Protein AF-A0A9E4VZU3-F1 (afdb_monomer)

pLDDT: mean 95.47, std 5.41, range [58.88, 98.56]

Foldseek 3Di:
DDDDPDAAKQWDCPDPPDIDIFGFPFWPDWDDDPPWTWTWTQTDPFGTFTDTNSHTDDGPRCNCVVQCVVAVVVLVPDPADQDDDDDDCPPVSNVVNVVVDVSD

Radius of gyration: 16.82 Å; Cα contacts (8 Å, |Δi|>4): 149; chains: 1; bounding box: 40×30×43 Å

Mean predicted aligned error: 3.54 Å

Sequence (104 aa):
MDNPPDGNWHYELITPDLLQAENIDRVLYEGQTAYQHVRIHDAACFGRTLVLDDKTQSTEVDEFVYHEALVQPCMIAHPGPRAVFVAGGGEGATIREVLRHRSV

Secondary structure (DSSP, 8-state):
-PPPPSS-EEEEEEETTEEEEEEEEEEEEEEE-SS-EEEEEEETTTEEEEEETTEEEEETTTHHHHHHHHHHHHHHHSSS------S--TTSHHHHHHTTSTT-

Solvent-accessible surface area (backbone atoms only — not comparable to full-atom values): 6429 Å² total; per-residue (Å²): 130,81,74,80,73,92,75,51,69,50,68,32,76,79,45,102,89,38,76,49,75,46,51,46,78,45,78,79,45,74,50,79,56,100,86,47,42,40,37,34,29,36,30,80,87,42,39,51,32,40,29,46,70,68,36,81,75,43,32,66,73,55,40,63,64,57,34,46,66,68,41,49,64,61,58,71,71,41,98,68,54,60,78,84,88,77,89,78,53,92,87,41,57,52,54,56,56,54,64,70,42,82,62,83

Structure (mmCIF, N/CA/C/O backbone):
data_AF-A0A9E4VZU3-F1
#
_entry.id   AF-A0A9E4VZU3-F1
#
loop_
_atom_site.group_PDB
_atom_site.id
_atom_site.type_symbol
_atom_site.label_atom_id
_atom_site.label_alt_id
_atom_site.label_comp_id
_atom_site.label_asym_id
_atom_site.label_entity_id
_atom_site.label_seq_id
_atom_site.pdbx_PDB_ins_code
_atom_site.Cartn_x
_atom_site.Cartn_y
_atom_site.Cartn_z
_atom_site.occupancy
_atom_site.B_iso_or_equiv
_atom_site.auth_seq_id
_atom_site.auth_comp_id
_atom_site.auth_asym_id
_atom_site.auth_atom_id
_atom_site.pdbx_PDB_model_num
ATOM 1 N N . MET A 1 1 ? 24.525 12.976 -14.807 1.00 58.88 1 MET A N 1
ATOM 2 C CA . MET A 1 1 ? 23.833 12.005 -13.943 1.00 58.88 1 MET A CA 1
ATOM 3 C C . MET A 1 1 ? 24.092 10.657 -14.558 1.00 58.88 1 MET A C 1
ATOM 5 O O . MET A 1 1 ? 23.960 10.552 -15.773 1.00 58.88 1 MET A O 1
ATOM 9 N N . ASP A 1 2 ? 24.545 9.698 -13.764 1.00 77.69 2 ASP A N 1
ATOM 10 C CA . ASP A 1 2 ? 24.715 8.335 -14.253 1.00 77.69 2 ASP A CA 1
ATOM 11 C C . ASP A 1 2 ? 23.336 7.784 -14.616 1.00 77.69 2 ASP A C 1
ATOM 13 O O . ASP A 1 2 ? 22.355 8.038 -13.911 1.00 77.69 2 ASP A O 1
ATOM 17 N N . ASN A 1 3 ? 23.242 7.091 -15.749 1.00 77.12 3 ASN A N 1
ATOM 18 C CA . ASN A 1 3 ? 22.026 6.355 -16.064 1.00 77.12 3 ASN A CA 1
ATOM 19 C C . ASN A 1 3 ? 21.807 5.296 -14.974 1.00 77.12 3 ASN A C 1
ATOM 21 O O . ASN A 1 3 ? 22.793 4.741 -14.475 1.00 77.12 3 ASN A O 1
ATOM 25 N N . PRO A 1 4 ? 20.549 4.992 -14.609 1.00 79.50 4 PRO A N 1
ATOM 26 C CA . PRO A 1 4 ? 20.290 3.847 -13.755 1.00 79.50 4 PRO A CA 1
ATOM 27 C C . PRO A 1 4 ? 20.912 2.598 -14.401 1.00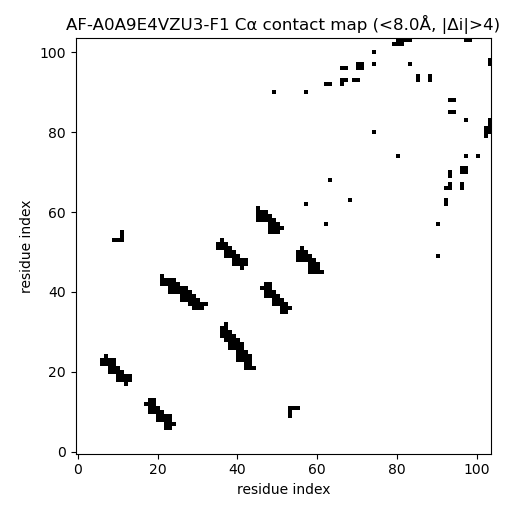 79.50 4 PRO A C 1
ATOM 29 O O . PRO A 1 4 ? 20.848 2.461 -15.627 1.00 79.50 4 PRO A O 1
ATOM 32 N N . PRO A 1 5 ? 21.552 1.717 -13.613 1.00 86.06 5 PRO A N 1
ATOM 33 C CA . PRO A 1 5 ? 22.106 0.484 -14.148 1.00 86.06 5 PRO A CA 1
ATOM 34 C C . PRO A 1 5 ? 21.006 -0.367 -14.786 1.00 86.06 5 PRO A C 1
ATOM 36 O O . PRO A 1 5 ? 19.828 -0.261 -14.425 1.00 86.06 5 PRO A O 1
ATOM 39 N N . ASP A 1 6 ? 21.404 -1.228 -15.721 1.00 87.81 6 ASP A N 1
ATOM 40 C CA . ASP A 1 6 ? 20.494 -2.177 -16.357 1.00 87.81 6 ASP A C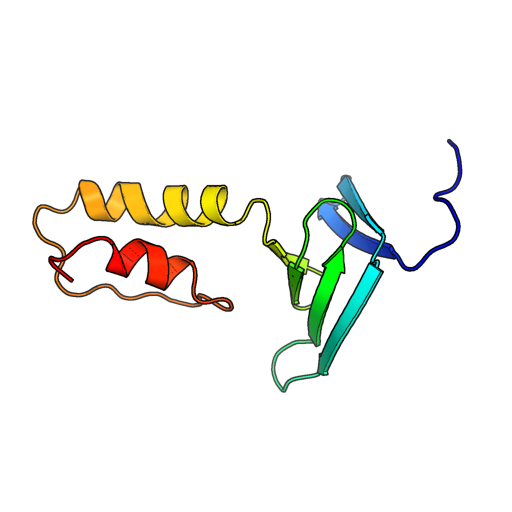A 1
ATOM 41 C C . ASP A 1 6 ? 19.750 -2.996 -15.295 1.00 87.81 6 ASP A C 1
ATOM 43 O O . ASP A 1 6 ? 20.337 -3.476 -14.322 1.00 87.81 6 ASP A O 1
ATOM 47 N N . GLY A 1 7 ? 18.441 -3.154 -15.471 1.00 89.38 7 GLY A N 1
ATOM 48 C CA . GLY A 1 7 ? 17.616 -3.879 -14.517 1.00 89.38 7 GLY A CA 1
ATOM 49 C C . GLY A 1 7 ? 16.128 -3.724 -14.777 1.00 89.38 7 GLY A C 1
ATOM 50 O O . GLY A 1 7 ? 15.704 -2.999 -15.678 1.00 89.38 7 GLY A O 1
ATOM 51 N N . ASN A 1 8 ? 15.336 -4.421 -13.969 1.00 93.88 8 ASN A N 1
ATOM 52 C CA . ASN A 1 8 ? 13.896 -4.232 -13.919 1.00 93.88 8 ASN A CA 1
ATOM 53 C C . ASN A 1 8 ? 13.596 -3.157 -12.874 1.00 93.88 8 ASN A C 1
ATOM 55 O O . ASN A 1 8 ? 13.940 -3.342 -11.713 1.00 93.88 8 ASN A O 1
ATOM 59 N N . TRP A 1 9 ? 13.004 -2.036 -13.270 1.00 95.19 9 TRP A N 1
ATOM 60 C CA . TRP A 1 9 ? 12.808 -0.888 -12.387 1.00 95.19 9 TRP A CA 1
ATOM 61 C C . TRP A 1 9 ? 11.322 -0.606 -12.177 1.00 95.19 9 TRP A C 1
ATOM 63 O O . TRP A 1 9 ? 10.563 -0.495 -13.140 1.00 95.19 9 TRP A O 1
ATOM 73 N N . HIS A 1 10 ? 10.921 -0.449 -10.917 1.00 95.69 10 HIS A N 1
ATOM 74 C CA . HIS A 1 10 ? 9.652 0.163 -10.538 1.00 95.69 10 HIS A CA 1
ATOM 75 C C . HIS A 1 10 ? 9.840 1.677 -10.512 1.00 95.69 10 HIS A C 1
ATOM 77 O O . HIS A 1 10 ? 10.739 2.162 -9.829 1.00 95.69 10 HIS A O 1
ATOM 83 N N . TYR A 1 11 ? 9.013 2.416 -11.249 1.00 95.19 11 TYR A N 1
ATOM 84 C CA . TYR A 1 11 ? 9.034 3.877 -11.281 1.00 95.19 11 TYR A CA 1
ATOM 85 C C . TYR A 1 11 ? 7.717 4.415 -10.743 1.00 95.19 11 TYR A C 1
ATOM 87 O O . TYR A 1 11 ? 6.652 4.080 -11.256 1.00 95.19 11 TYR A O 1
ATOM 95 N N . GLU A 1 12 ? 7.794 5.309 -9.766 1.00 96.19 12 GLU A N 1
ATOM 96 C CA . GLU A 1 12 ? 6.629 5.904 -9.136 1.00 96.19 12 GLU A CA 1
ATOM 97 C C . GLU A 1 12 ? 6.731 7.430 -9.124 1.00 96.19 12 GLU A C 1
ATOM 99 O O . GLU A 1 12 ? 7.599 8.023 -8.483 1.00 96.19 12 GLU A O 1
ATOM 104 N N . LEU A 1 13 ? 5.810 8.089 -9.829 1.00 95.12 13 LEU A N 1
ATOM 105 C CA . LEU A 1 13 ? 5.667 9.544 -9.777 1.00 95.12 13 LEU A CA 1
ATOM 106 C C . LEU A 1 13 ? 4.944 9.944 -8.485 1.00 95.12 13 LEU A C 1
ATOM 108 O O . LEU A 1 13 ? 3.720 9.847 -8.414 1.00 95.12 13 LEU A O 1
ATOM 112 N N . ILE A 1 14 ? 5.670 10.387 -7.465 1.00 94.94 14 ILE A N 1
ATOM 113 C CA . ILE A 1 14 ? 5.100 10.755 -6.160 1.00 94.94 14 ILE A CA 1
ATOM 114 C C . ILE A 1 14 ? 4.388 12.110 -6.249 1.00 94.94 14 ILE A C 1
ATOM 116 O O . ILE A 1 14 ? 3.249 12.262 -5.812 1.00 94.94 14 ILE A O 1
ATOM 120 N N . THR A 1 15 ? 5.039 13.088 -6.875 1.00 94.69 15 THR A N 1
ATOM 121 C CA . THR A 1 15 ? 4.475 14.406 -7.204 1.00 94.69 15 THR A CA 1
ATOM 122 C C . THR A 1 15 ? 4.909 14.788 -8.623 1.00 94.69 15 THR A C 1
ATOM 124 O O . THR A 1 15 ? 5.775 14.112 -9.177 1.00 94.69 15 THR A O 1
ATOM 127 N N . PRO A 1 16 ? 4.375 15.866 -9.234 1.00 95.19 16 PRO A N 1
ATOM 128 C CA . PRO A 1 16 ? 4.833 16.310 -10.555 1.00 95.19 16 PRO A CA 1
ATOM 129 C C . PRO A 1 16 ? 6.349 16.542 -10.660 1.00 95.19 16 PRO A C 1
ATOM 131 O O . PRO A 1 16 ? 6.903 16.414 -11.748 1.00 95.19 16 PRO A O 1
ATOM 134 N N . ASP A 1 17 ? 7.005 16.833 -9.534 1.00 97.19 17 ASP A N 1
ATOM 135 C CA . ASP A 1 17 ? 8.428 17.168 -9.456 1.00 97.19 17 ASP A CA 1
ATOM 136 C C . ASP A 1 17 ? 9.264 16.105 -8.712 1.00 97.1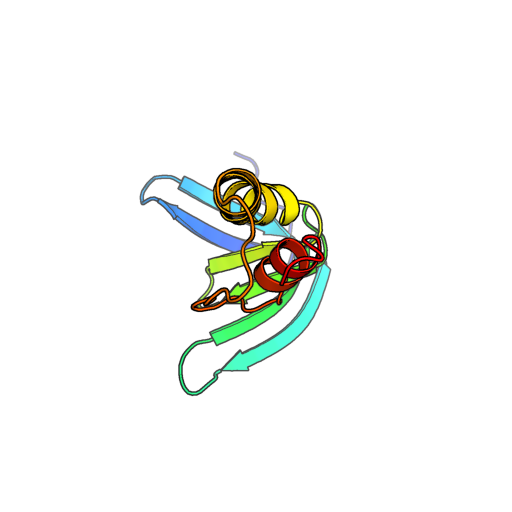9 17 ASP A C 1
ATOM 138 O O . ASP A 1 17 ? 10.464 16.294 -8.512 1.00 97.19 17 ASP A O 1
ATOM 142 N N . LEU A 1 18 ? 8.654 14.990 -8.281 1.00 96.12 18 LEU A N 1
ATOM 143 C CA . LEU A 1 18 ? 9.324 13.922 -7.534 1.00 96.12 18 LEU A CA 1
ATOM 144 C C . LEU A 1 18 ? 8.997 12.545 -8.115 1.00 96.12 18 LEU A C 1
ATOM 146 O O . LEU A 1 18 ? 7.858 12.083 -8.052 1.00 96.12 18 LEU A O 1
ATOM 150 N N . LEU A 1 19 ? 10.034 11.868 -8.606 1.00 95.19 19 LEU A N 1
ATOM 151 C CA . LEU A 1 19 ? 10.008 10.471 -9.027 1.00 95.19 19 LEU A CA 1
ATOM 152 C C . LEU A 1 19 ? 10.828 9.633 -8.043 1.00 95.19 19 LEU A C 1
ATOM 154 O O . LEU A 1 19 ? 11.958 9.998 -7.715 1.00 95.19 19 LEU A O 1
ATOM 158 N N . GLN A 1 20 ? 10.284 8.496 -7.630 1.00 94.88 20 GLN A N 1
ATOM 159 C CA . GLN A 1 20 ? 11.015 7.446 -6.931 1.00 94.88 20 GLN A CA 1
ATOM 160 C C . GLN A 1 20 ? 11.203 6.258 -7.876 1.00 94.88 20 GLN A C 1
ATOM 162 O O . GLN A 1 20 ? 10.304 5.932 -8.650 1.00 94.88 20 GLN A O 1
ATOM 167 N N . ALA A 1 21 ? 12.377 5.629 -7.842 1.00 94.44 21 ALA A N 1
ATOM 168 C CA . ALA A 1 21 ?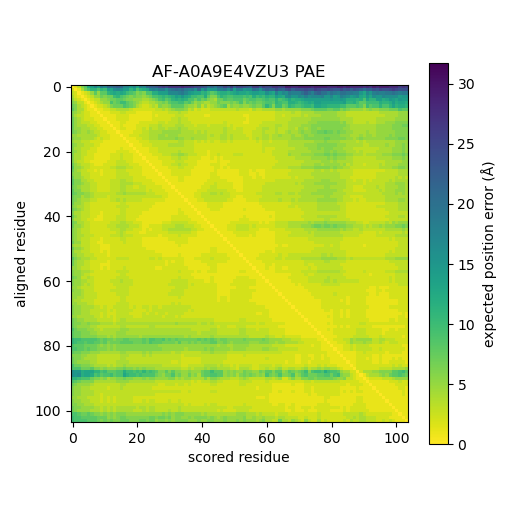 12.657 4.445 -8.641 1.00 94.44 21 ALA A CA 1
ATOM 169 C C . ALA A 1 21 ? 13.443 3.414 -7.834 1.00 94.44 21 ALA A C 1
ATOM 171 O O . ALA A 1 21 ? 14.367 3.774 -7.103 1.00 94.44 21 ALA A O 1
ATOM 172 N N . GLU A 1 22 ? 13.100 2.141 -8.000 1.00 94.69 22 GLU A N 1
ATOM 173 C CA . GLU A 1 22 ? 13.742 1.031 -7.299 1.00 94.69 22 GLU A CA 1
ATOM 174 C C . GLU A 1 22 ? 13.906 -0.185 -8.214 1.00 94.69 22 GLU A C 1
ATOM 176 O O . GLU A 1 22 ? 13.066 -0.444 -9.077 1.00 94.69 22 GLU A O 1
ATOM 181 N N . ASN A 1 23 ? 14.997 -0.929 -8.032 1.00 96.25 23 ASN A N 1
ATOM 182 C CA . ASN A 1 23 ? 15.220 -2.175 -8.752 1.00 96.25 23 ASN A CA 1
ATOM 183 C C . ASN A 1 23 ? 14.361 -3.309 -8.167 1.00 96.25 23 ASN A C 1
ATOM 185 O O . ASN A 1 23 ? 14.292 -3.492 -6.950 1.00 96.25 23 ASN A O 1
ATOM 189 N N . ILE A 1 24 ? 13.729 -4.070 -9.053 1.00 97.44 24 ILE A N 1
ATOM 190 C CA . ILE A 1 24 ? 12.887 -5.217 -8.743 1.00 97.44 24 ILE A CA 1
ATOM 191 C C . ILE A 1 24 ? 13.711 -6.492 -8.923 1.00 97.44 24 ILE A C 1
ATOM 193 O O . ILE A 1 24 ? 14.076 -6.843 -10.049 1.00 97.44 24 ILE A O 1
ATOM 197 N N . ASP A 1 25 ? 13.894 -7.243 -7.839 1.00 96.75 25 ASP A N 1
ATOM 198 C CA . ASP A 1 25 ? 14.599 -8.527 -7.863 1.00 96.75 25 ASP A CA 1
ATOM 199 C C . ASP A 1 25 ? 13.754 -9.612 -8.539 1.00 96.75 25 ASP A C 1
ATOM 201 O O . ASP A 1 25 ? 14.242 -10.401 -9.352 1.00 96.75 25 ASP A O 1
ATOM 205 N N . ARG A 1 26 ? 12.458 -9.673 -8.199 1.00 97.44 26 ARG A N 1
ATOM 206 C CA . ARG A 1 26 ? 11.501 -10.602 -8.819 1.00 97.44 26 ARG A CA 1
ATOM 207 C C . ARG A 1 26 ? 10.057 -10.153 -8.657 1.00 97.44 26 ARG A C 1
ATOM 209 O O . ARG A 1 26 ? 9.663 -9.640 -7.615 1.00 97.44 26 ARG A O 1
ATOM 216 N N . VAL A 1 27 ? 9.237 -10.461 -9.658 1.00 98.25 27 VAL A N 1
ATOM 217 C CA . VAL A 1 27 ? 7.778 -10.324 -9.584 1.00 98.25 27 VAL A CA 1
ATOM 218 C C . VAL A 1 27 ? 7.179 -11.645 -9.104 1.00 98.25 27 VAL A C 1
ATOM 220 O O . VAL A 1 27 ? 7.477 -12.706 -9.649 1.00 98.25 27 VAL A O 1
ATOM 223 N N . LEU A 1 28 ? 6.351 -11.583 -8.065 1.00 98.38 28 LEU A N 1
ATOM 224 C CA . LEU A 1 28 ? 5.686 -12.742 -7.461 1.00 98.38 28 LEU A CA 1
ATOM 225 C C . LEU A 1 28 ? 4.275 -12.929 -8.003 1.00 98.38 28 LEU A C 1
ATOM 227 O O . LEU A 1 28 ? 3.801 -14.054 -8.146 1.00 98.38 28 LEU A O 1
ATOM 231 N N . TYR A 1 29 ? 3.604 -11.816 -8.275 1.00 98.25 29 TYR A N 1
ATOM 232 C CA . TYR A 1 29 ? 2.271 -11.786 -8.841 1.00 98.25 29 TYR A CA 1
ATOM 233 C C . TYR A 1 29 ? 2.076 -10.489 -9.618 1.00 98.25 29 TYR A C 1
ATOM 235 O O . TYR A 1 29 ? 2.510 -9.427 -9.175 1.00 98.25 29 TYR A O 1
ATOM 243 N N . GLU A 1 30 ? 1.383 -10.577 -10.745 1.00 98.31 30 GLU A N 1
ATOM 244 C CA . GLU A 1 30 ? 0.950 -9.426 -11.522 1.00 98.31 30 GLU A CA 1
ATOM 245 C C . GLU A 1 30 ? -0.364 -9.760 -12.224 1.00 98.31 30 GLU A C 1
ATOM 247 O O . GLU A 1 30 ? -0.521 -10.852 -12.777 1.00 98.31 30 GLU A O 1
ATOM 252 N N . GLY A 1 31 ? -1.327 -8.844 -12.182 1.00 98.38 31 GLY A N 1
ATOM 253 C CA . GLY A 1 31 ? -2.613 -9.067 -12.821 1.00 98.38 31 GLY A CA 1
ATOM 254 C C . GLY A 1 31 ? -3.528 -7.853 -12.803 1.00 98.38 31 GLY A C 1
ATOM 255 O O . GLY A 1 31 ? -3.504 -7.032 -11.889 1.00 98.38 31 GLY A O 1
ATOM 256 N N . GLN A 1 32 ? -4.391 -7.778 -13.812 1.00 98.56 32 GLN A N 1
ATOM 257 C CA . GLN A 1 32 ? -5.465 -6.796 -13.880 1.00 98.56 32 GLN A CA 1
ATOM 258 C C . GLN A 1 32 ? -6.717 -7.344 -13.190 1.00 98.56 32 GLN A C 1
ATOM 260 O O . GLN A 1 32 ? -7.222 -8.409 -13.549 1.00 98.56 32 GLN A O 1
ATOM 265 N N . THR A 1 33 ? -7.248 -6.601 -12.224 1.00 97.38 33 THR A N 1
ATOM 266 C CA . THR A 1 33 ? -8.562 -6.881 -11.628 1.00 97.38 33 THR A CA 1
ATOM 267 C C . THR A 1 33 ? -9.649 -6.045 -12.307 1.00 97.38 33 THR A C 1
ATOM 269 O O . THR A 1 33 ? -9.365 -5.194 -13.152 1.00 97.38 33 THR A O 1
ATOM 272 N N . ALA A 1 34 ? -10.907 -6.233 -11.900 1.00 98.19 34 ALA A N 1
ATOM 273 C CA . ALA A 1 34 ? -12.008 -5.365 -12.327 1.00 98.19 34 ALA A CA 1
ATOM 274 C C . ALA A 1 34 ? -11.853 -3.897 -11.874 1.00 98.19 34 ALA A C 1
ATOM 276 O O . ALA A 1 34 ? -12.583 -3.043 -12.368 1.00 98.19 34 ALA A O 1
ATOM 277 N N . TYR A 1 35 ? -10.939 -3.613 -10.938 1.00 97.19 35 TYR A N 1
ATOM 278 C CA . TYR A 1 35 ? -10.802 -2.300 -10.305 1.00 97.19 35 TYR A CA 1
ATOM 279 C C . TYR A 1 35 ? -9.466 -1.619 -10.602 1.00 97.19 35 TYR A C 1
ATOM 281 O O . TYR A 1 35 ? -9.442 -0.411 -10.783 1.00 97.19 35 TYR A O 1
ATOM 289 N N . GLN A 1 36 ? -8.376 -2.387 -10.628 1.00 97.56 36 GLN A N 1
ATOM 290 C CA . GLN A 1 36 ? -7.006 -1.866 -10.666 1.00 97.56 36 GLN A CA 1
ATOM 291 C C . GLN A 1 36 ? -6.004 -2.933 -11.110 1.00 97.56 36 GLN A C 1
ATOM 293 O O . GLN A 1 36 ? -6.269 -4.142 -11.001 1.00 97.56 36 GLN A O 1
ATOM 298 N N . HIS A 1 37 ? -4.856 -2.478 -11.589 1.00 98.25 37 HIS A N 1
ATOM 299 C CA . HIS A 1 37 ? -3.678 -3.295 -11.818 1.00 98.25 37 HIS A CA 1
ATOM 300 C C . HIS A 1 37 ? -2.998 -3.605 -10.481 1.00 98.25 37 HIS A C 1
ATOM 302 O O . HIS A 1 37 ? -2.788 -2.710 -9.669 1.00 98.25 37 HIS A O 1
ATOM 308 N N . VAL A 1 38 ? -2.665 -4.871 -10.237 1.00 98.12 38 VAL A N 1
ATOM 309 C CA . VAL A 1 38 ? -2.050 -5.339 -8.991 1.00 98.12 38 VAL A CA 1
ATOM 310 C C . VAL A 1 38 ? -0.712 -5.979 -9.314 1.00 98.12 38 VAL A C 1
ATOM 312 O O . VAL A 1 38 ? -0.655 -6.888 -10.142 1.00 98.12 38 VAL A O 1
ATOM 315 N N . ARG A 1 39 ? 0.344 -5.580 -8.602 1.00 97.94 39 ARG A N 1
ATOM 316 C CA . ARG A 1 39 ? 1.652 -6.241 -8.640 1.00 97.94 39 ARG A CA 1
ATOM 317 C C . ARG A 1 39 ? 2.161 -6.474 -7.221 1.00 97.94 39 ARG A C 1
ATOM 319 O O . ARG A 1 39 ? 2.098 -5.588 -6.377 1.00 97.94 39 ARG A O 1
ATOM 326 N N . ILE A 1 40 ? 2.693 -7.666 -6.977 1.00 98.19 40 ILE A N 1
ATOM 327 C CA . ILE A 1 40 ? 3.464 -7.996 -5.779 1.00 98.19 40 ILE A CA 1
ATOM 328 C C . ILE A 1 40 ? 4.853 -8.401 -6.251 1.00 98.19 40 ILE A C 1
ATOM 330 O O . ILE A 1 40 ? 4.990 -9.320 -7.064 1.00 98.19 40 ILE A O 1
ATOM 334 N N . HIS A 1 41 ? 5.878 -7.721 -5.762 1.00 98.25 41 HIS A N 1
ATOM 335 C CA . HIS A 1 41 ? 7.262 -7.981 -6.139 1.00 98.25 41 HIS A CA 1
ATOM 336 C C . HIS A 1 41 ? 8.184 -7.859 -4.926 1.00 98.25 41 HIS A C 1
ATOM 338 O O . HIS A 1 41 ? 7.808 -7.246 -3.934 1.00 98.25 41 HIS A O 1
ATOM 344 N N . ASP A 1 42 ? 9.368 -8.459 -5.001 1.00 98.38 42 ASP A N 1
ATOM 345 C CA . ASP A 1 42 ? 10.438 -8.200 -4.038 1.00 98.38 42 ASP A CA 1
ATOM 346 C C . ASP A 1 42 ? 11.393 -7.165 -4.663 1.00 98.38 42 ASP A C 1
ATOM 348 O O . ASP A 1 42 ? 11.782 -7.311 -5.829 1.00 98.38 42 ASP A O 1
ATOM 352 N N . ALA A 1 43 ? 11.710 -6.110 -3.914 1.00 96.62 43 ALA A N 1
ATOM 353 C CA . ALA A 1 43 ? 12.532 -4.980 -4.335 1.00 96.62 43 ALA A CA 1
ATOM 354 C C . ALA A 1 43 ? 13.794 -4.841 -3.468 1.00 96.62 43 ALA A C 1
ATOM 356 O O . ALA A 1 43 ? 13.807 -5.227 -2.295 1.00 96.62 43 ALA A O 1
ATOM 357 N N . ALA A 1 44 ? 14.854 -4.282 -4.054 1.00 94.31 44 ALA A N 1
ATOM 358 C CA . ALA A 1 44 ? 16.201 -4.340 -3.488 1.00 94.31 44 ALA A CA 1
ATOM 359 C C . ALA A 1 44 ? 16.381 -3.575 -2.159 1.00 94.31 44 ALA A C 1
ATOM 361 O O . ALA A 1 44 ? 17.234 -3.939 -1.347 1.00 94.31 44 ALA A O 1
ATOM 362 N N . CYS A 1 45 ? 15.614 -2.508 -1.932 1.00 94.75 45 CYS A N 1
ATOM 363 C CA . CYS A 1 45 ? 15.702 -1.648 -0.751 1.00 94.75 45 CYS A CA 1
ATOM 364 C C . CYS A 1 45 ? 14.564 -1.911 0.244 1.00 94.75 45 CYS A C 1
ATOM 366 O O . CYS A 1 45 ? 14.798 -1.864 1.452 1.00 94.75 45 CYS A O 1
ATOM 368 N N . PHE A 1 46 ? 13.351 -2.174 -0.249 1.00 96.88 46 PHE A N 1
ATOM 369 C CA . PHE A 1 46 ? 12.134 -2.199 0.570 1.00 96.88 46 PHE A CA 1
ATOM 370 C C . PHE A 1 46 ? 11.497 -3.589 0.748 1.00 96.88 46 PHE A C 1
ATOM 372 O O . PHE A 1 46 ? 10.485 -3.731 1.439 1.00 96.88 46 PHE A O 1
ATOM 379 N N . GLY A 1 47 ? 12.123 -4.638 0.207 1.00 97.69 47 GLY A N 1
ATOM 380 C CA . GLY A 1 47 ? 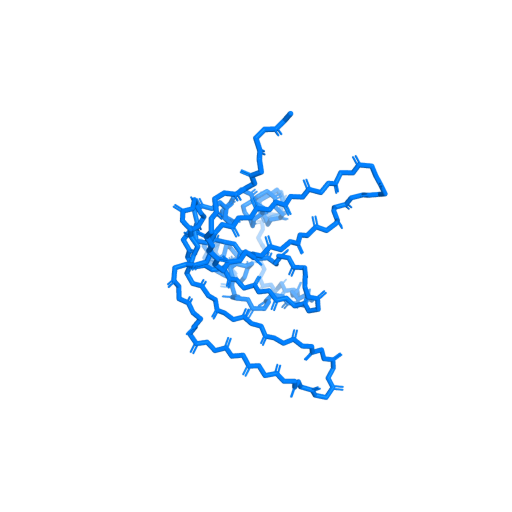11.667 -6.016 0.381 1.00 97.69 47 GLY A CA 1
ATOM 381 C C . GLY A 1 47 ? 10.377 -6.285 -0.388 1.00 97.69 47 GLY A C 1
ATOM 382 O O . GLY A 1 47 ? 10.216 -5.824 -1.518 1.00 97.69 47 GLY A O 1
ATOM 383 N N . ARG A 1 48 ? 9.459 -7.071 0.184 1.00 98.06 48 ARG A N 1
ATOM 384 C CA . ARG A 1 48 ? 8.184 -7.354 -0.481 1.00 98.06 48 ARG A CA 1
ATOM 385 C C . ARG A 1 48 ? 7.294 -6.115 -0.551 1.00 98.06 48 ARG A C 1
ATOM 387 O O . ARG A 1 48 ? 6.885 -5.590 0.480 1.00 98.06 48 ARG A O 1
ATOM 394 N N . THR A 1 49 ? 6.890 -5.745 -1.761 1.00 98.00 49 THR A N 1
ATOM 395 C CA . THR A 1 49 ? 6.111 -4.537 -2.043 1.00 98.00 49 THR A CA 1
ATOM 396 C C . THR A 1 49 ? 4.782 -4.875 -2.718 1.00 98.00 49 THR A C 1
ATOM 398 O O . THR A 1 49 ? 4.740 -5.620 -3.703 1.00 98.00 49 THR A O 1
ATOM 401 N N . LEU A 1 50 ? 3.687 -4.306 -2.197 1.00 97.88 50 LEU A N 1
ATOM 402 C CA . LEU A 1 50 ? 2.373 -4.275 -2.845 1.00 97.88 50 LEU A CA 1
ATOM 403 C C . LEU A 1 50 ? 2.241 -2.987 -3.663 1.00 97.88 50 LEU A C 1
ATOM 405 O O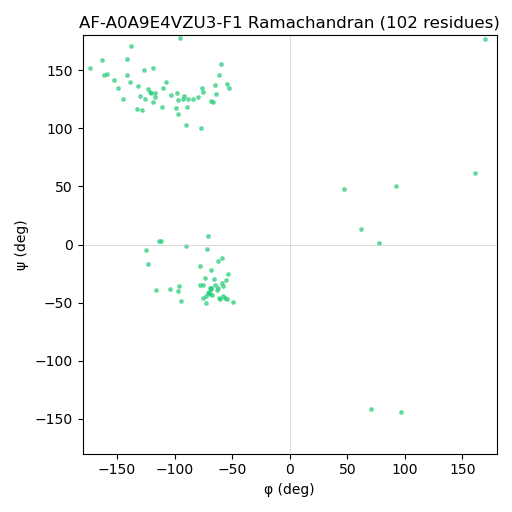 . LEU A 1 50 ? 2.358 -1.887 -3.124 1.00 97.88 50 LEU A O 1
ATOM 409 N N . VAL A 1 51 ? 1.932 -3.129 -4.949 1.00 97.56 51 VAL A N 1
ATOM 410 C CA . VAL A 1 51 ? 1.710 -2.017 -5.877 1.00 97.56 51 VAL A CA 1
ATOM 411 C C . VAL A 1 51 ? 0.324 -2.128 -6.501 1.00 97.56 51 VAL A C 1
ATOM 413 O O . VAL A 1 51 ? -0.064 -3.199 -6.976 1.00 97.56 51 VAL A O 1
ATOM 416 N N . LEU A 1 52 ? -0.399 -1.009 -6.525 1.00 97.56 52 LEU A N 1
ATOM 417 C CA . LEU A 1 52 ? -1.709 -0.860 -7.156 1.00 97.56 52 LEU A CA 1
ATOM 418 C C . LEU A 1 52 ? -1.674 0.319 -8.130 1.00 97.56 52 LEU A C 1
ATOM 420 O O . LEU A 1 52 ? -1.293 1.411 -7.724 1.00 97.56 52 LEU A O 1
ATOM 424 N N . ASP A 1 53 ? -2.030 0.104 -9.399 1.00 96.75 53 ASP A N 1
ATOM 425 C CA . ASP A 1 53 ? -1.976 1.130 -10.462 1.00 96.75 53 ASP A CA 1
ATOM 426 C C . ASP A 1 53 ? -0.644 1.913 -10.475 1.00 96.75 53 ASP A C 1
ATOM 428 O O . ASP A 1 53 ? -0.605 3.144 -10.488 1.00 96.75 53 ASP A O 1
ATOM 432 N N . ASP A 1 54 ? 0.463 1.166 -10.407 1.00 95.25 54 ASP A N 1
ATOM 433 C CA . ASP A 1 54 ? 1.844 1.668 -10.344 1.00 95.25 54 ASP A CA 1
ATOM 434 C C . ASP A 1 54 ? 2.172 2.535 -9.108 1.00 95.25 54 ASP A C 1
ATOM 436 O O . ASP A 1 54 ? 3.232 3.160 -9.044 1.00 95.25 54 ASP A O 1
ATOM 440 N N . LYS A 1 55 ? 1.302 2.537 -8.089 1.00 96.44 55 LYS A N 1
ATOM 441 C CA . LYS A 1 55 ? 1.518 3.194 -6.794 1.00 96.44 55 LYS A CA 1
ATOM 442 C C . LYS A 1 55 ? 1.872 2.207 -5.702 1.00 96.44 55 LYS A C 1
ATOM 444 O O . LYS A 1 55 ? 1.130 1.247 -5.463 1.00 96.44 55 LYS A O 1
ATOM 449 N N . THR A 1 56 ? 2.959 2.478 -4.995 1.00 96.56 56 THR A N 1
ATOM 450 C CA . THR A 1 56 ? 3.365 1.684 -3.838 1.00 96.56 56 THR A CA 1
ATOM 451 C C . THR A 1 56 ? 2.336 1.863 -2.727 1.00 96.56 56 THR A C 1
ATOM 453 O O . THR A 1 56 ? 2.046 2.983 -2.317 1.00 96.56 56 THR A O 1
ATOM 456 N N . GLN A 1 57 ? 1.750 0.760 -2.264 1.00 96.75 57 GLN A N 1
ATOM 457 C CA . GLN A 1 57 ? 0.778 0.776 -1.168 1.00 96.75 57 GLN A CA 1
ATOM 458 C C . GLN A 1 57 ? 1.428 0.446 0.170 1.00 96.75 57 GLN A C 1
ATOM 460 O O . GLN A 1 57 ? 1.102 1.057 1.181 1.00 96.75 57 GLN A O 1
ATOM 465 N N . SER A 1 58 ? 2.344 -0.522 0.170 1.00 96.94 58 SER A N 1
ATOM 466 C CA . SER A 1 58 ? 3.016 -1.002 1.372 1.00 96.94 58 SER A CA 1
ATOM 467 C C . SER A 1 58 ? 4.285 -1.748 1.000 1.00 96.94 58 SER A C 1
ATOM 469 O O . SER A 1 58 ? 4.309 -2.462 -0.008 1.00 96.94 58 SER A O 1
ATOM 471 N N . THR A 1 59 ? 5.305 -1.638 1.849 1.00 97.75 59 THR A N 1
ATOM 472 C CA . THR A 1 59 ? 6.551 -2.398 1.730 1.00 97.75 59 THR A CA 1
ATOM 473 C C . THR A 1 59 ? 6.862 -3.128 3.034 1.00 97.75 59 THR A C 1
ATOM 475 O O . THR A 1 59 ? 6.498 -2.675 4.117 1.00 97.75 59 THR A O 1
ATOM 478 N N . GLU A 1 60 ? 7.530 -4.274 2.947 1.00 97.38 60 GLU A N 1
ATOM 479 C CA . GLU A 1 60 ? 7.891 -5.096 4.106 1.00 97.38 60 GLU A CA 1
ATOM 480 C C . GLU A 1 60 ? 8.744 -4.340 5.133 1.00 97.38 60 GLU A C 1
ATOM 482 O O . GLU A 1 60 ? 8.601 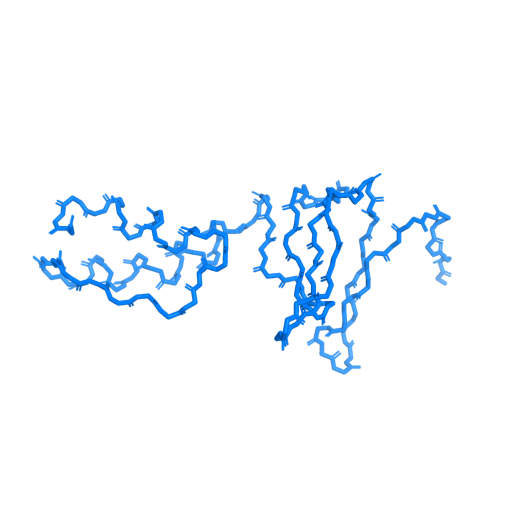-4.558 6.336 1.00 97.38 60 GLU A O 1
ATOM 487 N N . VAL A 1 61 ? 9.632 -3.462 4.665 1.00 97.88 61 VAL A N 1
ATOM 488 C CA . VAL A 1 61 ? 10.621 -2.803 5.525 1.00 97.88 61 VAL A CA 1
ATOM 489 C C . VAL A 1 61 ? 10.021 -1.655 6.335 1.00 97.88 61 VAL A C 1
ATOM 491 O O . VAL A 1 61 ? 10.455 -1.437 7.467 1.00 97.88 61 VAL A O 1
ATOM 494 N N . ASP A 1 62 ? 9.052 -0.914 5.792 1.00 97.56 62 ASP A N 1
ATOM 495 C CA . ASP A 1 62 ? 8.624 0.370 6.366 1.00 97.56 62 ASP A CA 1
ATOM 496 C C . ASP A 1 62 ? 7.127 0.504 6.678 1.00 97.56 62 ASP A C 1
ATOM 498 O O . ASP A 1 62 ? 6.733 1.492 7.304 1.00 97.56 62 ASP A O 1
ATOM 502 N N . GLU A 1 63 ? 6.293 -0.486 6.340 1.00 97.69 63 GLU A N 1
ATOM 503 C CA . GLU A 1 63 ? 4.835 -0.383 6.507 1.00 97.69 63 GLU A CA 1
ATOM 504 C C . GLU A 1 63 ? 4.400 -0.054 7.940 1.00 97.69 63 GLU A C 1
ATOM 506 O O . GLU A 1 63 ? 3.407 0.649 8.146 1.00 97.69 63 GLU A O 1
ATOM 511 N N . PHE A 1 64 ? 5.177 -0.489 8.939 1.00 97.69 64 PHE A N 1
ATOM 512 C CA . PHE A 1 64 ? 4.888 -0.225 10.347 1.00 97.69 64 PHE A CA 1
ATOM 513 C C . PHE A 1 64 ? 4.821 1.280 10.649 1.00 97.69 64 PHE A C 1
ATOM 515 O O . PHE A 1 64 ? 4.010 1.697 11.474 1.00 97.69 64 PHE A O 1
ATOM 522 N N . VAL A 1 65 ? 5.615 2.108 9.955 1.00 98.31 65 VAL A N 1
ATOM 523 C CA . VAL A 1 65 ? 5.640 3.565 10.154 1.00 98.31 65 VAL A CA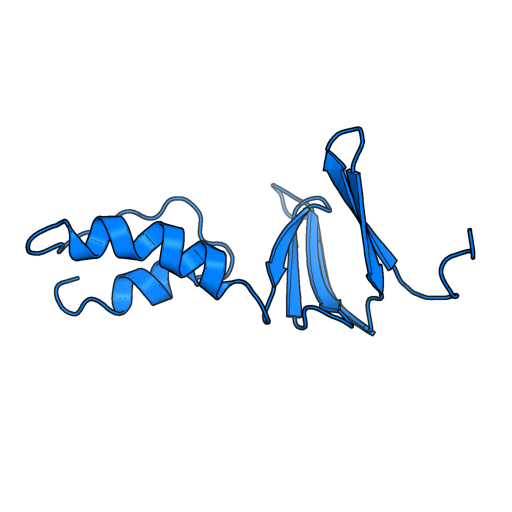 1
ATOM 524 C C . VAL A 1 65 ? 4.271 4.160 9.847 1.00 98.31 65 VAL A C 1
ATOM 526 O O . VAL A 1 65 ? 3.754 4.961 10.625 1.00 98.31 65 VAL A O 1
ATOM 529 N N . TYR A 1 66 ? 3.664 3.749 8.733 1.00 97.44 66 TYR A N 1
ATOM 530 C CA . TYR A 1 66 ? 2.341 4.212 8.336 1.00 97.44 66 TYR A CA 1
ATOM 531 C C . TYR A 1 66 ? 1.248 3.605 9.221 1.00 97.44 66 TYR A C 1
ATOM 533 O O . TYR A 1 66 ? 0.416 4.332 9.766 1.00 97.44 66 TYR A O 1
ATOM 541 N N . HIS A 1 67 ? 1.258 2.283 9.407 1.00 97.88 67 HIS A N 1
ATOM 542 C CA . HIS A 1 67 ? 0.168 1.582 10.083 1.00 97.88 67 HIS A CA 1
ATOM 543 C C . HIS A 1 67 ? 0.091 1.875 11.579 1.00 97.88 67 HIS A C 1
ATOM 545 O O . HIS A 1 67 ? -1.007 2.088 12.100 1.00 97.88 67 HIS A O 1
ATOM 551 N N . GLU A 1 68 ? 1.226 1.944 12.278 1.00 98.25 68 GLU A N 1
ATOM 552 C CA . GLU A 1 68 ? 1.226 2.304 13.696 1.00 98.25 68 GLU A CA 1
ATOM 553 C C . GLU A 1 68 ? 0.803 3.763 13.889 1.00 98.25 68 GLU A C 1
ATOM 555 O O . GLU A 1 68 ? -0.037 4.048 14.746 1.00 98.25 68 GLU A O 1
ATOM 560 N N . ALA A 1 69 ? 1.309 4.685 13.063 1.00 98.25 69 ALA A N 1
ATOM 561 C CA . ALA A 1 69 ? 0.944 6.099 13.145 1.00 98.25 69 ALA A CA 1
ATOM 562 C C . ALA A 1 69 ? -0.535 6.348 12.810 1.00 98.25 69 ALA A C 1
ATOM 564 O O . ALA A 1 69 ? -1.162 7.219 13.415 1.00 98.25 69 ALA A O 1
ATOM 565 N N . LEU A 1 70 ? -1.106 5.579 11.880 1.00 97.31 70 LEU A N 1
ATOM 566 C CA . LEU A 1 70 ? -2.517 5.668 11.517 1.00 97.31 70 LEU A CA 1
ATOM 567 C C . LEU A 1 70 ? -3.435 5.129 12.625 1.00 97.31 70 LEU A C 1
ATOM 569 O O . LEU A 1 70 ? -4.482 5.713 12.897 1.00 97.31 70 LEU A O 1
ATOM 573 N N . VAL A 1 71 ? -3.066 4.008 13.254 1.00 98.12 71 VAL A N 1
ATOM 574 C CA . VAL A 1 71 ? -3.961 3.261 14.154 1.00 98.12 71 VAL A CA 1
ATOM 575 C C . VAL A 1 71 ? -3.782 3.643 15.621 1.00 98.12 71 VAL A C 1
ATOM 577 O O . VAL A 1 71 ? -4.767 3.893 16.326 1.00 98.12 71 VAL A O 1
ATOM 580 N N . GLN A 1 72 ? -2.542 3.674 16.113 1.00 98.31 72 GLN A N 1
ATOM 581 C CA . GLN A 1 72 ? -2.267 3.729 17.550 1.00 98.31 72 GLN A CA 1
ATOM 582 C C . GLN A 1 72 ? -2.793 5.004 18.235 1.00 98.31 72 GLN A C 1
ATOM 584 O O . GLN A 1 72 ? -3.365 4.871 19.321 1.00 98.31 72 GLN A O 1
ATOM 589 N N . PRO A 1 73 ? -2.717 6.216 17.640 1.00 98.25 73 PRO A N 1
ATOM 590 C CA . PRO A 1 73 ? -3.248 7.420 18.282 1.00 98.25 73 PRO A CA 1
ATOM 591 C C . PRO A 1 73 ? -4.742 7.322 18.618 1.00 98.25 73 PRO A C 1
ATOM 593 O O . PRO A 1 73 ? -5.148 7.655 19.731 1.00 98.25 73 PRO A O 1
ATOM 596 N N . CYS A 1 74 ? -5.562 6.818 17.690 1.00 96.81 74 CYS A N 1
ATOM 597 C CA . CYS A 1 74 ? -7.000 6.656 17.910 1.00 96.81 74 CYS A CA 1
ATOM 598 C C . CYS A 1 74 ? -7.303 5.560 18.938 1.00 96.81 74 CYS A C 1
ATOM 600 O O . CYS A 1 74 ? -8.152 5.751 19.811 1.00 96.81 74 CYS A O 1
ATOM 602 N N . MET A 1 75 ? -6.599 4.429 18.854 1.00 98.00 75 MET A N 1
ATOM 603 C CA . MET A 1 75 ? -6.835 3.283 19.733 1.00 98.00 75 MET A CA 1
ATOM 604 C C . MET A 1 75 ? -6.435 3.558 21.187 1.00 98.00 75 MET A C 1
ATOM 606 O O . MET A 1 75 ? -7.152 3.149 22.096 1.00 98.00 75 MET A O 1
ATOM 610 N N . ILE A 1 76 ? -5.340 4.293 21.414 1.00 97.31 76 ILE A N 1
ATOM 611 C CA . ILE A 1 76 ? -4.867 4.661 22.759 1.00 97.31 76 ILE A CA 1
ATOM 612 C C . ILE A 1 76 ? -5.736 5.769 23.376 1.00 97.31 76 ILE A C 1
ATOM 614 O O . ILE A 1 76 ? -5.954 5.779 24.587 1.00 97.31 76 ILE A O 1
ATOM 618 N N . ALA A 1 77 ? -6.247 6.703 22.566 1.00 97.81 77 ALA A N 1
ATOM 619 C CA . ALA A 1 77 ? -7.082 7.800 23.057 1.00 97.81 77 ALA A CA 1
ATOM 620 C C . ALA A 1 77 ? -8.500 7.352 23.455 1.00 97.81 77 ALA A C 1
ATOM 622 O O . ALA A 1 77 ? -9.125 7.969 24.321 1.00 97.81 77 ALA A O 1
ATOM 623 N N . HIS A 1 78 ? -9.029 6.294 22.833 1.00 97.00 78 HIS A N 1
ATOM 624 C CA . HIS A 1 78 ? -10.348 5.769 23.168 1.00 97.00 78 HIS A CA 1
ATOM 625 C C . HIS A 1 78 ? -10.277 4.886 24.433 1.00 97.00 78 HIS A C 1
ATOM 627 O O . HIS A 1 78 ? -9.540 3.905 24.450 1.00 97.00 78 HIS A O 1
ATOM 633 N N . PRO A 1 79 ? -11.097 5.113 25.477 1.00 94.88 79 PRO A N 1
ATOM 634 C CA . PRO A 1 79 ? -10.975 4.419 26.772 1.00 94.88 79 PRO A CA 1
ATOM 635 C C . PRO A 1 79 ? -11.364 2.922 26.772 1.00 94.88 79 PRO A C 1
ATOM 637 O O . PRO A 1 79 ? -11.463 2.308 27.830 1.00 94.88 79 PRO A O 1
ATOM 640 N N . GLY A 1 80 ? -11.630 2.325 25.610 1.00 96.06 80 GLY A N 1
ATOM 641 C CA . GLY A 1 80 ? -12.172 0.965 25.494 1.00 96.06 80 GLY A CA 1
ATOM 642 C C . GLY A 1 80 ? -12.811 0.688 24.132 1.00 96.06 80 GLY A C 1
ATOM 643 O O . GLY A 1 80 ? -14.027 0.485 24.071 1.00 96.06 80 GLY A O 1
ATOM 644 N N . PRO A 1 81 ? -12.043 0.764 23.029 1.00 96.94 81 PRO A N 1
ATOM 645 C CA . PRO A 1 81 ? -12.561 0.455 21.701 1.00 96.94 81 PRO A CA 1
ATOM 646 C C . PRO A 1 81 ? -12.964 -1.025 21.638 1.00 96.94 81 PRO A C 1
ATOM 648 O O . PRO A 1 81 ? -12.185 -1.885 22.037 1.00 96.94 81 PRO A O 1
ATOM 651 N N . ARG A 1 82 ? -14.185 -1.306 21.164 1.00 97.31 82 ARG A N 1
ATOM 652 C CA . ARG A 1 82 ? -14.754 -2.670 21.030 1.00 97.31 82 ARG A CA 1
ATOM 653 C C . ARG A 1 82 ? -15.199 -3.020 19.611 1.00 97.31 82 ARG A C 1
ATOM 655 O O . ARG A 1 82 ? -15.492 -4.165 19.311 1.00 97.31 82 ARG A O 1
ATOM 662 N N . ALA A 1 83 ? -15.350 -2.009 18.765 1.00 97.56 83 ALA A N 1
ATOM 663 C CA . ALA A 1 83 ? -15.748 -2.158 17.377 1.00 97.56 83 ALA A CA 1
ATOM 664 C C . ALA A 1 83 ? -15.014 -1.086 16.580 1.00 97.56 83 ALA A C 1
ATOM 666 O O . ALA A 1 83 ? -15.091 0.097 16.917 1.00 97.56 83 ALA A O 1
ATOM 667 N N . VAL A 1 84 ? -14.288 -1.513 15.553 1.00 97.62 84 VAL A N 1
ATOM 668 C CA . VAL A 1 84 ? -13.464 -0.647 14.711 1.00 97.62 84 VAL A CA 1
ATOM 669 C C . VAL A 1 84 ? -13.812 -0.942 13.261 1.00 97.62 84 VAL A C 1
ATOM 671 O O . VAL A 1 84 ? -13.820 -2.097 12.842 1.00 97.62 84 VAL A O 1
ATOM 674 N N . PHE A 1 85 ? -14.125 0.104 12.502 1.00 97.19 85 PHE A N 1
ATOM 675 C CA . PHE A 1 85 ? -14.336 0.002 11.066 1.00 97.19 85 PHE A CA 1
ATOM 676 C C . PHE A 1 85 ? -13.053 0.404 10.341 1.00 97.19 85 PHE A C 1
ATOM 678 O O . PHE A 1 85 ? -12.548 1.506 10.546 1.00 97.19 85 PHE A O 1
ATOM 685 N N . VAL A 1 86 ? -12.546 -0.487 9.491 1.00 96.88 86 VAL A N 1
ATOM 686 C CA . VAL A 1 86 ? -11.397 -0.232 8.618 1.00 96.88 86 VAL A CA 1
ATOM 687 C C . VAL A 1 86 ? -11.903 -0.189 7.179 1.00 96.88 86 VAL A C 1
ATOM 689 O O . VAL A 1 86 ? -12.451 -1.173 6.685 1.00 96.88 86 VAL A O 1
ATOM 692 N N . ALA A 1 87 ? -11.737 0.954 6.514 1.00 95.62 87 ALA A N 1
ATOM 693 C CA . ALA A 1 87 ? -12.025 1.107 5.092 1.00 95.62 87 ALA A CA 1
ATOM 694 C C . ALA A 1 87 ? -10.728 0.952 4.290 1.00 95.62 87 ALA A C 1
ATOM 696 O O . ALA A 1 87 ? -9.844 1.800 4.386 1.00 95.62 87 ALA A O 1
ATOM 697 N N . GLY A 1 88 ? -10.618 -0.123 3.508 1.00 91.75 88 GLY A N 1
ATOM 698 C CA . GLY A 1 88 ? -9.377 -0.504 2.826 1.00 91.75 88 GLY A CA 1
ATOM 699 C C . GLY A 1 88 ? -8.594 -1.553 3.620 1.00 91.75 88 GLY A C 1
ATOM 700 O O . GLY A 1 88 ? -9.198 -2.428 4.236 1.00 91.75 88 GLY A O 1
ATOM 701 N N . GLY A 1 89 ? -7.260 -1.471 3.596 1.00 85.62 89 GLY A N 1
ATOM 702 C CA . GLY A 1 89 ? -6.369 -2.407 4.295 1.00 85.62 89 GLY A CA 1
ATOM 703 C C . GLY A 1 89 ? -5.919 -3.583 3.426 1.00 85.62 89 GLY A C 1
ATOM 704 O O . GLY A 1 89 ? -6.044 -4.730 3.847 1.00 85.62 89 GLY A O 1
ATOM 705 N N . GLY A 1 90 ? -5.419 -3.292 2.218 1.00 84.00 90 GLY A N 1
ATOM 706 C CA . GLY A 1 90 ? -5.053 -4.281 1.195 1.00 84.00 90 GLY A CA 1
ATOM 707 C C . GLY A 1 90 ? -4.176 -5.428 1.707 1.00 84.00 90 GLY A C 1
ATOM 708 O O . GLY A 1 90 ? -4.528 -6.587 1.498 1.00 84.00 90 GLY A O 1
ATOM 709 N N . GLU A 1 91 ? -3.091 -5.129 2.428 1.00 90.81 91 GLU A N 1
ATOM 710 C CA . GLU A 1 91 ? -2.222 -6.152 3.038 1.00 90.81 91 GLU A CA 1
ATOM 711 C C . GLU A 1 91 ? -2.605 -6.568 4.472 1.00 90.81 91 GLU A C 1
ATOM 713 O O . GLU A 1 91 ? -1.961 -7.432 5.066 1.00 90.81 91 GLU A O 1
ATOM 718 N N . GLY A 1 92 ? -3.654 -5.981 5.055 1.00 95.19 92 GLY A N 1
ATOM 719 C CA . GLY A 1 92 ? -4.143 -6.325 6.396 1.00 95.19 92 GLY A CA 1
ATOM 720 C C . GLY A 1 92 ? -3.339 -5.751 7.574 1.00 95.19 92 GLY A C 1
ATOM 721 O O . GLY A 1 92 ? -3.716 -5.987 8.725 1.00 95.19 92 GLY A O 1
ATOM 722 N N . ALA A 1 93 ? -2.287 -4.963 7.333 1.00 96.69 93 ALA A N 1
ATOM 723 C CA . ALA A 1 93 ? -1.457 -4.374 8.386 1.00 96.69 93 ALA A CA 1
ATOM 724 C C . ALA A 1 93 ? -2.239 -3.417 9.308 1.00 96.69 93 ALA A C 1
ATOM 726 O O . ALA A 1 93 ? -2.087 -3.479 10.528 1.00 96.69 93 ALA A O 1
ATOM 727 N N . THR A 1 94 ? -3.186 -2.632 8.777 1.00 97.50 94 THR A N 1
ATOM 728 C CA . THR A 1 94 ? -4.098 -1.822 9.609 1.00 97.50 94 THR A CA 1
ATOM 729 C C . THR A 1 94 ? -4.862 -2.677 10.626 1.00 97.50 94 THR A C 1
ATOM 731 O O . THR A 1 94 ? -4.942 -2.331 11.803 1.00 97.50 94 THR A O 1
ATOM 734 N N . ILE A 1 95 ? -5.413 -3.818 10.192 1.00 97.19 95 ILE A N 1
ATOM 735 C CA . ILE A 1 95 ? -6.180 -4.716 11.068 1.00 97.19 95 ILE A CA 1
ATOM 736 C C . ILE A 1 95 ? -5.251 -5.390 12.081 1.00 97.19 95 ILE A C 1
ATOM 738 O O . ILE A 1 95 ? -5.627 -5.519 13.245 1.00 97.19 95 ILE A O 1
ATOM 742 N N . ARG A 1 96 ? -4.026 -5.761 11.681 1.00 98.00 96 ARG A N 1
ATOM 743 C CA . ARG A 1 96 ? -3.005 -6.275 12.606 1.00 98.00 96 ARG A CA 1
ATOM 744 C C . ARG A 1 96 ? -2.775 -5.304 13.764 1.00 98.00 96 ARG A C 1
ATOM 746 O O . ARG A 1 96 ? -2.779 -5.742 14.910 1.00 98.00 96 ARG A O 1
ATOM 753 N N . GLU A 1 97 ? -2.624 -4.011 13.480 1.00 98.25 97 GLU A N 1
ATOM 754 C CA . GLU A 1 97 ? -2.400 -2.991 14.510 1.00 98.25 97 GLU A CA 1
ATOM 755 C C . GLU A 1 97 ? -3.624 -2.764 15.407 1.00 98.25 97 GLU A C 1
ATOM 757 O O . GLU A 1 97 ? -3.477 -2.645 16.626 1.00 98.25 97 GLU A O 1
ATOM 762 N N . VAL A 1 98 ? -4.838 -2.791 14.844 1.00 98.25 98 VAL A N 1
ATOM 763 C CA . VAL A 1 98 ? -6.090 -2.715 15.620 1.00 98.25 98 VAL A CA 1
ATOM 764 C C . VAL A 1 98 ? -6.200 -3.895 16.589 1.00 9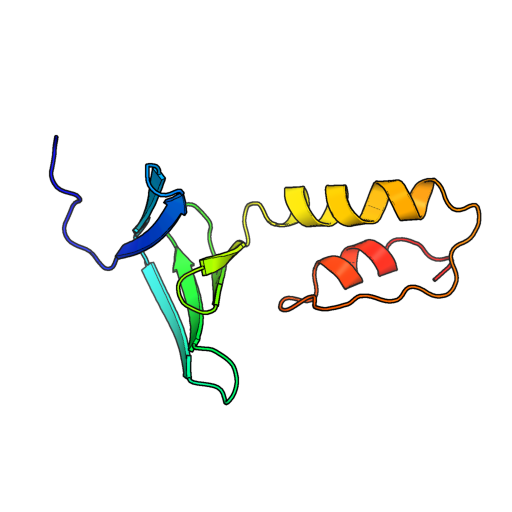8.25 98 VAL A C 1
ATOM 766 O O . VAL A 1 98 ? -6.469 -3.699 17.774 1.00 98.25 98 VAL A O 1
ATOM 769 N N . LEU A 1 99 ? -5.929 -5.113 16.114 1.00 97.69 99 LEU A N 1
ATOM 770 C CA . LEU A 1 99 ? -6.041 -6.346 16.900 1.00 97.69 99 LEU A CA 1
ATOM 771 C C . LEU A 1 99 ? -4.946 -6.511 17.970 1.00 97.69 99 LEU A C 1
ATOM 773 O O . LEU A 1 99 ? -5.017 -7.439 18.777 1.00 97.69 99 LEU A O 1
ATOM 777 N N . ARG A 1 100 ? -3.958 -5.605 18.051 1.00 97.06 100 ARG A N 1
ATOM 778 C CA . ARG A 1 100 ? -3.056 -5.536 19.218 1.00 97.06 100 ARG A CA 1
ATOM 779 C C . ARG A 1 100 ? -3.783 -5.072 20.484 1.00 97.06 100 ARG A C 1
ATOM 781 O O . ARG A 1 100 ? -3.324 -5.359 21.592 1.00 97.06 100 ARG A O 1
ATOM 788 N N . HIS A 1 101 ? -4.922 -4.391 20.340 1.00 97.62 101 HIS A N 1
ATOM 789 C CA . HIS A 1 101 ? -5.749 -3.917 21.447 1.00 97.62 101 HIS A CA 1
ATOM 790 C C . HIS A 1 101 ? -6.779 -4.977 21.829 1.00 97.62 101 HIS A C 1
ATOM 792 O O . HIS A 1 101 ? -7.812 -5.109 21.186 1.00 97.62 101 HIS A O 1
ATOM 798 N N . ARG A 1 102 ? -6.527 -5.702 22.927 1.00 96.06 102 ARG A N 1
ATOM 799 C CA . ARG A 1 102 ? -7.376 -6.816 23.414 1.00 96.06 102 ARG A CA 1
ATOM 800 C C . ARG A 1 102 ? -8.835 -6.452 23.723 1.00 96.06 102 ARG A C 1
ATOM 802 O O . ARG A 1 102 ? -9.613 -7.341 24.053 1.00 96.06 102 ARG A O 1
ATOM 809 N N . SER A 1 103 ? -9.172 -5.166 23.759 1.00 96.31 103 SER A N 1
ATOM 810 C CA . SER A 1 103 ? -10.543 -4.711 23.992 1.00 96.31 103 SER A CA 1
ATOM 811 C C . SER A 1 103 ? -11.432 -4.836 22.753 1.00 96.31 103 SER A C 1
ATOM 813 O O . SER A 1 103 ? -12.654 -4.790 22.908 1.00 96.31 103 SER A O 1
ATOM 815 N N . VAL A 1 104 ? -10.821 -4.954 21.568 1.00 95.56 104 VAL A N 1
ATOM 816 C CA . VAL A 1 104 ? -11.481 -5.196 20.279 1.00 95.56 104 VAL A CA 1
ATOM 817 C C . VAL A 1 104 ? -11.758 -6.681 20.100 1.00 95.56 104 VAL A C 1
ATOM 819 O O . VAL A 1 104 ? -10.851 -7.490 20.395 1.00 95.56 104 VAL A O 1
#

Nearest PDB structures (foldseek):
  6bq2-assembly1_B  TM=9.491E-01  e=5.430E-09  Medicago truncatula
  6bq2-assembly1_A-2  TM=9.519E-01  e=2.550E-08  Medicago truncatula
  1iy9-assembly1_D  TM=9.684E-01  e=4.993E-07  Bacillus subtilis
  2zsu-assembly3_E  TM=9.473E-01  e=9.051E-07  Pyrococcus horikoshii
  6o64-assembly4_H  TM=9.514E-01  e=1.293E-06  Arabidopsis thaliana